Protein AF-A0A658NKR3-F1 (afdb_monomer)

Secondary structure (DSSP, 8-state):
-HHHHHHHHSTTTTTSPPEEEESS---HHHHHHHHHTT-SEEEESS--HHHHHHHHHHHHHS-----PPPTT----PPP----

Solvent-accessible surface area (backbone atoms only — not comparable to full-atom values): 5303 Å² total; per-residue (Å²): 115,69,64,54,55,53,37,59,68,33,84,87,42,34,63,57,83,43,70,47,79,42,77,80,80,82,50,67,65,57,54,52,47,44,46,53,62,37,34,73,45,80,45,59,56,89,63,58,68,6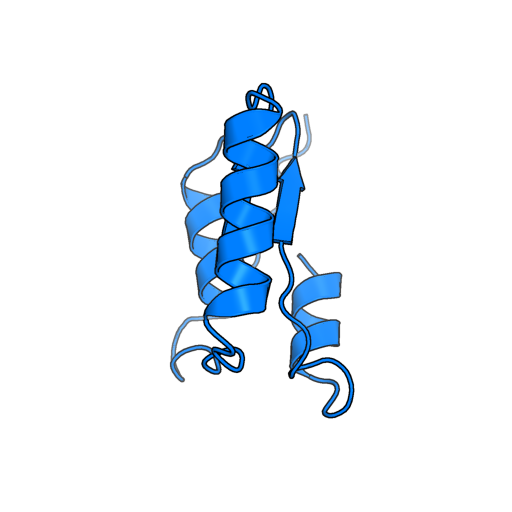6,61,53,49,51,52,52,50,48,61,66,69,65,68,69,60,52,64,74,52,76,92,80,72,80,88,72,70,81,75,83,80,84,126

Nearest PDB structures (foldseek):
  3grc-assembly5_C  TM=7.895E-01  e=5.494E-01  Polaromonas sp. JS666
  1jlk-assembly1_B  TM=6.497E-01  e=3.941E-01  Synechocystis sp. PCC 6803
  3kcn-assembly1_A  TM=7.371E-01  e=8.186E-01  Rhodopirellula baltica
  3ilh-assembly1_A  TM=5.199E-01  e=4.311E+00  Cytophaga hutchinsonii ATCC 33406

Structure (mmCIF, N/CA/C/O backbone):
data_AF-A0A658NKR3-F1
#
_entry.id   AF-A0A658NKR3-F1
#
loop_
_atom_site.group_PDB
_atom_site.id
_atom_site.type_symbol
_atom_site.label_atom_id
_atom_site.label_alt_id
_atom_site.label_comp_id
_atom_site.label_asym_id
_atom_site.label_entity_id
_atom_site.label_seq_id
_atom_site.pdbx_PDB_ins_code
_atom_site.Cartn_x
_atom_site.Cartn_y
_atom_site.Cartn_z
_atom_site.occupancy
_atom_site.B_iso_or_equiv
_atom_site.auth_seq_id
_atom_site.auth_comp_id
_atom_site.auth_asym_id
_atom_site.auth_atom_id
_atom_site.pdbx_PDB_model_num
ATOM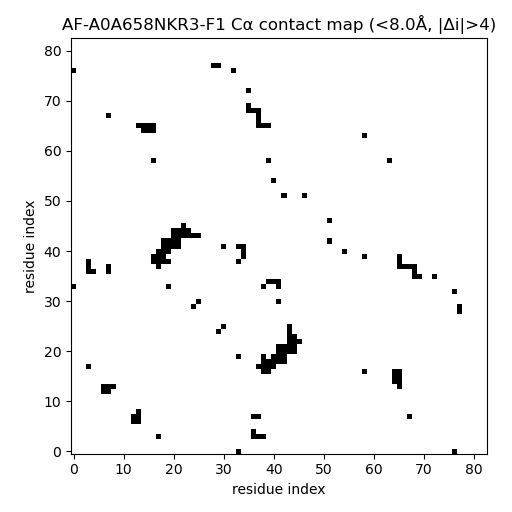 1 N N . PHE A 1 1 ? -2.997 11.571 -0.426 1.00 71.19 1 PHE A N 1
ATOM 2 C CA . PHE A 1 1 ? -3.019 10.644 0.744 1.00 71.19 1 PHE A CA 1
ATOM 3 C C . PHE A 1 1 ? -4.218 10.765 1.710 1.00 71.19 1 PHE A C 1
ATOM 5 O O . PHE A 1 1 ? -4.195 10.148 2.773 1.00 71.19 1 PHE A O 1
ATOM 12 N N . ALA A 1 2 ? -5.294 11.499 1.386 1.00 78.06 2 ALA A N 1
ATOM 13 C CA . ALA A 1 2 ? -6.420 11.692 2.315 1.00 78.06 2 ALA A CA 1
ATOM 14 C C . ALA A 1 2 ? -7.126 10.382 2.729 1.00 78.06 2 ALA A C 1
ATOM 16 O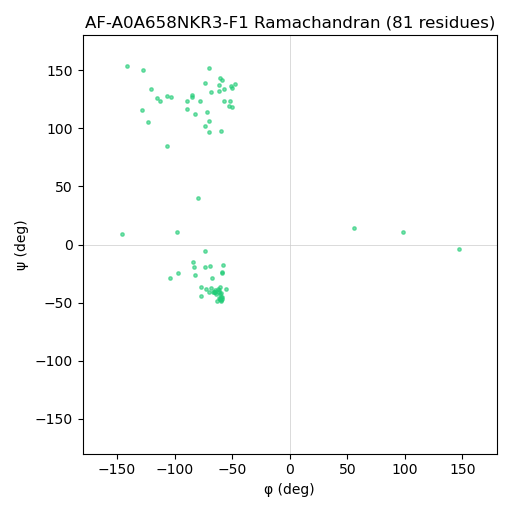 O . ALA A 1 2 ? -7.477 10.227 3.897 1.00 78.06 2 ALA A O 1
ATOM 17 N N . LEU A 1 3 ? -7.249 9.422 1.804 1.00 81.44 3 LEU A N 1
ATOM 18 C CA . LEU A 1 3 ? -7.861 8.117 2.067 1.00 81.44 3 LEU A CA 1
ATOM 19 C C . LEU A 1 3 ? -7.133 7.340 3.171 1.00 81.44 3 LEU A C 1
ATOM 21 O O . LEU A 1 3 ? -7.781 6.872 4.094 1.00 81.44 3 LEU A O 1
ATOM 25 N N . CYS A 1 4 ? -5.800 7.250 3.125 1.00 78.25 4 CYS A N 1
ATOM 26 C CA . CYS A 1 4 ? -5.018 6.530 4.137 1.00 78.25 4 CYS A CA 1
ATOM 27 C C . CYS A 1 4 ? -5.185 7.151 5.534 1.00 78.25 4 CYS A C 1
ATOM 29 O O . CYS A 1 4 ? -5.367 6.432 6.511 1.00 78.25 4 CYS A O 1
ATOM 31 N N . ARG A 1 5 ? -5.247 8.486 5.624 1.00 78.81 5 ARG A N 1
ATOM 32 C CA . ARG A 1 5 ? -5.539 9.175 6.891 1.00 78.81 5 ARG A CA 1
ATOM 33 C C . ARG A 1 5 ? -6.937 8.870 7.421 1.00 78.81 5 ARG A C 1
ATOM 35 O O . ARG A 1 5 ? -7.089 8.684 8.621 1.00 78.81 5 ARG A O 1
ATOM 42 N N . ALA A 1 6 ? -7.951 8.857 6.558 1.00 82.94 6 ALA A N 1
ATOM 43 C CA . ALA A 1 6 ? -9.309 8.493 6.960 1.00 82.94 6 ALA A CA 1
ATOM 44 C C . ALA A 1 6 ? -9.381 7.020 7.395 1.00 82.94 6 ALA A C 1
ATOM 46 O O . ALA A 1 6 ? -9.974 6.714 8.421 1.00 82.94 6 ALA A O 1
ATOM 47 N N . TRP A 1 7 ? -8.692 6.141 6.665 1.00 83.75 7 TRP A N 1
ATOM 48 C CA . TRP A 1 7 ? -8.595 4.710 6.941 1.00 83.75 7 TRP A CA 1
ATOM 49 C C . TRP A 1 7 ? -7.978 4.421 8.309 1.00 83.75 7 TRP A C 1
ATOM 51 O O . TRP A 1 7 ? -8.517 3.628 9.071 1.00 83.75 7 TRP A O 1
ATOM 61 N N . MET A 1 8 ? -6.882 5.107 8.647 1.00 76.94 8 MET A N 1
ATOM 62 C CA . MET A 1 8 ? -6.223 4.949 9.946 1.00 76.94 8 MET A CA 1
ATOM 63 C C . MET A 1 8 ? -6.979 5.591 11.109 1.00 76.94 8 MET A C 1
ATOM 65 O O . MET A 1 8 ? -6.732 5.237 12.255 1.00 76.94 8 MET A O 1
ATOM 69 N N . LYS A 1 9 ? -7.891 6.533 10.846 1.00 82.44 9 LYS A N 1
ATOM 70 C CA . LYS A 1 9 ? -8.747 7.131 11.883 1.00 82.44 9 LYS A CA 1
ATOM 71 C C . LYS A 1 9 ? -9.984 6.292 12.199 1.00 82.44 9 LYS A C 1
ATOM 73 O O . LYS A 1 9 ? -10.601 6.515 13.235 1.00 82.44 9 LYS A O 1
ATOM 78 N N . ASP A 1 10 ? -10.374 5.384 11.309 1.00 84.06 10 ASP A N 1
ATOM 79 C CA . ASP A 1 10 ? -11.537 4.524 11.501 1.00 84.06 10 ASP A CA 1
ATOM 80 C C . ASP A 1 10 ? -11.118 3.238 12.221 1.00 84.06 10 ASP A C 1
ATOM 82 O O . ASP A 1 10 ? -10.357 2.430 11.689 1.00 84.06 10 ASP A O 1
ATOM 86 N N . GLU A 1 11 ? -11.643 3.017 13.429 1.00 84.31 11 GLU A N 1
ATOM 87 C CA . GLU A 1 11 ? -11.297 1.857 14.255 1.00 84.31 11 GLU A CA 1
ATOM 88 C C . GLU A 1 11 ? -11.599 0.507 13.593 1.00 84.31 11 GLU A C 1
ATOM 90 O O . GLU A 1 11 ? -10.967 -0.501 13.923 1.00 84.31 11 GLU A O 1
ATOM 95 N N . ARG A 1 12 ? -12.543 0.482 12.648 1.00 86.44 12 ARG A N 1
ATOM 96 C CA . ARG A 1 12 ? -12.940 -0.718 11.903 1.00 86.44 12 ARG A CA 1
ATOM 97 C C . ARG A 1 12 ? -12.003 -1.007 10.737 1.00 86.44 12 ARG A C 1
ATOM 99 O O . ARG A 1 12 ? -11.923 -2.153 10.298 1.00 86.44 12 ARG A O 1
ATOM 106 N N . LEU A 1 13 ? -11.347 0.024 10.204 1.00 83.25 13 LEU A N 1
ATOM 107 C CA . LEU A 1 13 ? -10.498 -0.066 9.016 1.00 83.25 13 LEU A CA 1
ATOM 108 C C . LEU A 1 13 ? -9.011 -0.049 9.362 1.00 83.25 13 LEU A C 1
ATOM 110 O O . LEU A 1 13 ? -8.233 -0.689 8.659 1.00 83.25 13 LEU A O 1
ATOM 114 N N . GLN A 1 14 ? -8.610 0.589 10.464 1.00 81.00 14 GLN A N 1
ATOM 115 C CA . GLN A 1 14 ? -7.211 0.714 10.889 1.00 81.00 14 GLN A CA 1
ATOM 116 C C . GLN A 1 14 ? -6.495 -0.630 11.094 1.00 81.00 14 GLN A C 1
ATOM 118 O O . GLN A 1 14 ? -5.273 -0.662 11.147 1.00 81.00 14 GLN A O 1
ATOM 123 N N . SER A 1 15 ? -7.223 -1.745 11.233 1.00 80.69 15 SER A N 1
ATOM 124 C CA . SER A 1 15 ? -6.642 -3.091 11.316 1.00 80.69 15 SER A CA 1
ATOM 125 C C . SER A 1 15 ? -6.344 -3.717 9.951 1.00 80.69 15 SER A C 1
ATOM 127 O O . SER A 1 15 ? -5.648 -4.729 9.889 1.00 80.69 15 SER A O 1
ATOM 129 N N . ILE A 1 16 ? -6.893 -3.163 8.868 1.00 84.12 16 ILE A N 1
ATOM 130 C CA . ILE A 1 16 ? -6.749 -3.679 7.506 1.00 84.12 16 ILE A CA 1
ATOM 131 C C . ILE A 1 16 ? -5.501 -3.047 6.873 1.00 84.12 16 ILE A C 1
ATOM 133 O O . ILE A 1 16 ? -5.414 -1.818 6.802 1.00 84.12 16 ILE A O 1
ATOM 137 N N . PRO A 1 17 ? -4.538 -3.850 6.388 1.00 80.44 17 PRO A N 1
ATOM 138 C CA . PRO A 1 17 ? -3.321 -3.330 5.786 1.00 80.44 17 PRO A CA 1
ATOM 139 C C . PRO A 1 17 ? -3.614 -2.639 4.449 1.00 80.44 17 PRO A C 1
ATOM 141 O O . PRO A 1 17 ? -4.268 -3.199 3.570 1.00 80.44 17 PRO A O 1
ATOM 144 N N . LEU A 1 18 ? -3.085 -1.425 4.286 1.00 82.50 18 LEU A N 1
ATOM 145 C CA . LEU A 1 18 ? -3.210 -0.640 3.060 1.00 82.50 18 LEU A CA 1
ATOM 146 C C . LEU A 1 18 ? -1.901 -0.701 2.262 1.00 82.50 18 LEU A C 1
ATOM 148 O O . LEU A 1 18 ? -0.824 -0.417 2.796 1.00 82.50 18 LEU A O 1
ATOM 152 N N . ILE A 1 19 ? -2.005 -1.078 0.986 1.00 84.69 19 ILE A N 1
ATOM 153 C CA . ILE A 1 19 ? -0.890 -1.144 0.035 1.00 84.69 19 ILE A CA 1
ATOM 154 C C . ILE A 1 19 ? -1.138 -0.115 -1.064 1.00 84.69 19 ILE A C 1
ATOM 156 O O . ILE A 1 19 ? -2.190 -0.118 -1.702 1.00 84.69 19 ILE A O 1
ATOM 160 N N . PHE A 1 20 ? -0.165 0.760 -1.303 1.00 82.19 20 PHE A N 1
ATOM 161 C CA . PHE A 1 20 ? -0.200 1.671 -2.440 1.00 82.19 20 PHE A CA 1
ATOM 162 C C . PHE A 1 20 ? 0.362 0.980 -3.677 1.00 82.19 20 PHE A C 1
ATOM 164 O O . PHE A 1 20 ? 1.467 0.455 -3.630 1.00 82.19 20 PHE A O 1
ATOM 171 N N . TYR A 1 21 ? -0.375 1.018 -4.784 1.00 82.31 21 TYR A N 1
ATOM 172 C CA . TYR A 1 21 ? 0.086 0.542 -6.085 1.00 82.31 21 TYR A CA 1
ATOM 173 C C . TYR A 1 21 ? -0.027 1.675 -7.103 1.00 82.31 21 TYR A C 1
ATOM 175 O O . TYR A 1 21 ? -1.131 2.037 -7.511 1.00 82.31 21 TYR A O 1
ATOM 183 N N . THR A 1 22 ? 1.103 2.277 -7.477 1.00 79.81 22 THR A N 1
ATOM 184 C CA . THR A 1 22 ? 1.136 3.507 -8.287 1.00 79.81 22 THR A CA 1
ATOM 185 C C . THR A 1 22 ? 2.021 3.373 -9.526 1.00 79.81 22 THR A C 1
ATOM 187 O O . THR A 1 22 ? 2.970 2.593 -9.539 1.00 79.81 22 THR A O 1
ATOM 190 N N . ALA A 1 23 ? 1.680 4.108 -10.590 1.00 73.00 23 ALA A N 1
ATOM 191 C CA . ALA A 1 23 ? 2.401 4.116 -11.867 1.00 73.00 23 ALA A CA 1
ATOM 192 C C . ALA A 1 23 ? 3.407 5.269 -12.009 1.00 73.00 23 ALA A C 1
ATOM 194 O O . ALA A 1 23 ? 4.337 5.159 -12.798 1.00 73.00 23 ALA A O 1
ATOM 195 N N . THR A 1 24 ? 3.200 6.371 -11.282 1.00 57.31 24 THR A N 1
ATOM 196 C CA . THR A 1 24 ? 3.800 7.669 -11.646 1.00 57.31 24 THR A CA 1
ATOM 197 C C . THR A 1 24 ? 4.185 8.554 -10.461 1.00 57.31 24 THR A C 1
ATOM 199 O O . THR A 1 24 ? 4.598 9.687 -10.660 1.00 57.31 24 THR A O 1
ATOM 202 N N . TYR A 1 25 ? 4.127 8.044 -9.231 1.00 52.69 25 TYR A N 1
ATOM 203 C CA . TYR A 1 25 ? 4.635 8.753 -8.053 1.00 52.69 25 TYR A CA 1
ATOM 204 C C . TYR A 1 25 ? 5.942 8.102 -7.588 1.00 52.69 25 TYR A C 1
ATOM 206 O O . TYR A 1 25 ? 5.944 7.194 -6.757 1.00 52.69 25 TYR A O 1
ATOM 214 N N . THR A 1 26 ? 7.048 8.522 -8.205 1.00 55.53 26 THR A N 1
ATOM 215 C CA . THR A 1 26 ? 8.417 8.041 -7.941 1.00 55.53 26 THR A CA 1
ATOM 216 C C . THR A 1 26 ? 9.202 8.951 -7.003 1.00 55.53 26 THR A C 1
ATOM 218 O O . THR A 1 26 ? 10.413 8.785 -6.875 1.00 55.53 26 THR A O 1
ATOM 221 N N . ASP A 1 27 ? 8.562 9.923 -6.355 1.00 64.31 27 ASP A N 1
ATOM 222 C CA . ASP A 1 27 ? 9.276 10.740 -5.388 1.00 64.31 27 ASP A CA 1
ATOM 223 C C . ASP A 1 27 ? 9.441 9.953 -4.082 1.00 64.31 27 ASP A C 1
ATOM 225 O O . ASP A 1 27 ? 8.486 9.464 -3.470 1.00 64.31 27 ASP A O 1
ATOM 229 N N . GLU A 1 28 ? 10.685 9.793 -3.642 1.00 65.69 28 GLU A N 1
ATOM 230 C CA . GLU A 1 28 ? 11.014 9.092 -2.402 1.00 65.69 28 G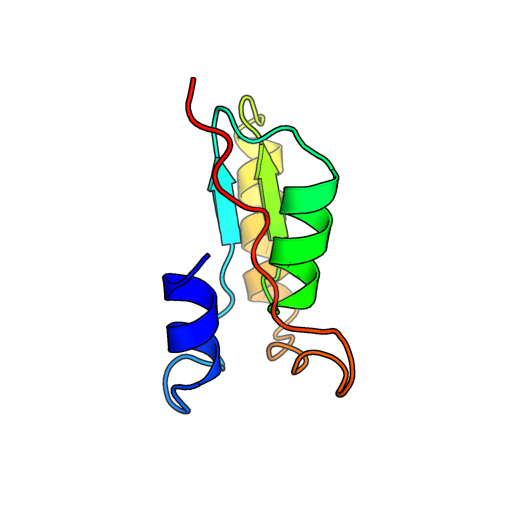LU A CA 1
ATOM 231 C C . GLU A 1 28 ? 10.329 9.749 -1.188 1.00 65.69 28 GLU A C 1
ATOM 233 O O . GLU A 1 28 ? 10.064 9.087 -0.177 1.00 65.69 28 GLU A O 1
ATOM 238 N N . ARG A 1 29 ? 9.986 11.038 -1.320 1.00 67.12 29 ARG A N 1
ATOM 239 C CA . ARG A 1 29 ? 9.170 11.807 -0.375 1.00 67.12 29 ARG A CA 1
ATOM 240 C C . ARG A 1 29 ? 7.772 11.213 -0.208 1.00 67.12 29 ARG A C 1
ATOM 242 O O . ARG A 1 29 ? 7.353 10.983 0.925 1.00 67.12 29 ARG A O 1
ATOM 249 N N . ASP A 1 30 ? 7.098 10.870 -1.300 1.00 69.19 30 ASP A N 1
ATOM 250 C CA . ASP A 1 30 ? 5.760 10.271 -1.279 1.00 69.19 30 ASP A CA 1
ATOM 251 C C . ASP A 1 30 ? 5.767 8.862 -0.706 1.00 69.19 30 ASP A C 1
ATOM 253 O O . ASP A 1 30 ? 4.883 8.498 0.070 1.00 69.19 30 ASP A O 1
ATOM 257 N N . ARG A 1 31 ? 6.808 8.079 -1.010 1.00 71.06 31 ARG A N 1
ATOM 258 C CA . ARG A 1 31 ? 6.997 6.757 -0.400 1.00 71.06 31 ARG A CA 1
ATOM 259 C C . ARG A 1 31 ? 7.192 6.873 1.111 1.00 71.06 31 ARG A C 1
ATOM 261 O O . ARG A 1 31 ? 6.533 6.158 1.866 1.00 71.06 31 ARG A O 1
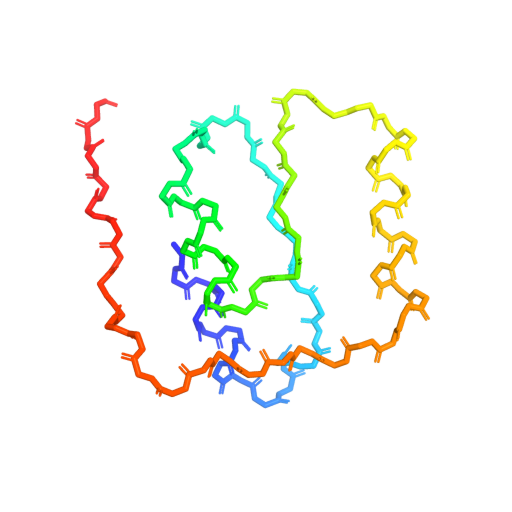ATOM 268 N N . LYS A 1 32 ? 8.074 7.771 1.564 1.00 71.94 32 LYS A N 1
ATOM 269 C CA . LYS A 1 32 ? 8.315 8.017 2.998 1.00 71.94 32 LYS A CA 1
ATOM 270 C C . LYS A 1 32 ? 7.052 8.515 3.695 1.00 71.94 32 LYS A C 1
ATOM 272 O O . LYS A 1 32 ? 6.762 8.061 4.798 1.00 71.94 32 LYS A O 1
ATOM 277 N N . PHE A 1 33 ? 6.280 9.373 3.037 1.00 73.00 33 PHE A N 1
ATOM 278 C CA . PHE A 1 33 ? 5.025 9.891 3.568 1.00 73.00 33 PHE A CA 1
ATOM 279 C C . PHE A 1 33 ? 3.919 8.827 3.626 1.00 73.00 33 PHE A C 1
ATOM 281 O O . PHE A 1 33 ? 3.212 8.716 4.622 1.00 73.00 33 PHE A O 1
ATOM 288 N N . ALA A 1 34 ? 3.788 7.977 2.607 1.00 72.00 34 ALA A N 1
ATOM 289 C CA . ALA A 1 34 ? 2.840 6.864 2.627 1.00 72.00 34 ALA A CA 1
ATOM 290 C C . ALA A 1 34 ? 3.121 5.912 3.798 1.00 72.00 34 ALA A C 1
ATOM 292 O O . ALA A 1 34 ? 2.210 5.540 4.539 1.00 72.00 34 ALA A O 1
ATOM 293 N N . LEU A 1 35 ? 4.396 5.553 3.976 1.00 73.19 35 LEU A N 1
ATOM 294 C CA . LEU A 1 35 ? 4.845 4.689 5.063 1.00 73.19 35 LEU A CA 1
ATOM 295 C C . LEU A 1 35 ? 4.646 5.356 6.431 1.00 73.19 35 LEU A C 1
ATOM 297 O O . LEU A 1 35 ? 4.186 4.696 7.360 1.00 73.19 35 LEU A O 1
ATOM 301 N N . SER A 1 36 ? 4.917 6.661 6.563 1.00 71.38 36 SER A N 1
ATOM 302 C CA . SER A 1 36 ? 4.718 7.382 7.830 1.00 71.38 36 SER A CA 1
ATOM 303 C C . SER A 1 36 ? 3.245 7.520 8.220 1.00 71.38 36 SER A C 1
ATOM 305 O O . SER A 1 36 ? 2.931 7.530 9.407 1.00 71.38 36 SER A O 1
ATOM 307 N N . LEU A 1 37 ? 2.330 7.559 7.247 1.00 69.44 37 LEU A N 1
ATOM 308 C CA . LEU A 1 37 ? 0.883 7.536 7.482 1.00 69.44 37 LEU A CA 1
ATOM 309 C C . LEU A 1 37 ? 0.348 6.157 7.902 1.00 69.44 37 LEU A C 1
ATOM 311 O O . LEU A 1 37 ? -0.832 6.044 8.229 1.00 69.44 37 LEU A O 1
ATOM 315 N N . GLY A 1 38 ? 1.196 5.126 7.900 1.00 68.56 38 GLY A N 1
ATOM 316 C CA . GLY A 1 38 ? 0.846 3.767 8.301 1.00 68.56 38 GLY A CA 1
ATOM 317 C C . GLY A 1 38 ? 0.528 2.827 7.137 1.00 68.56 38 GLY A C 1
ATOM 318 O O . GLY A 1 38 ? 0.053 1.712 7.360 1.00 68.56 38 GLY A O 1
ATOM 319 N N . ALA A 1 39 ? 0.794 3.220 5.887 1.00 73.88 39 ALA A N 1
ATOM 320 C CA . ALA A 1 39 ? 0.733 2.262 4.789 1.00 73.88 39 ALA A CA 1
ATOM 321 C C . ALA A 1 39 ? 1.760 1.149 5.000 1.00 73.88 39 ALA A C 1
ATOM 323 O O . ALA A 1 39 ? 2.906 1.405 5.370 1.00 73.88 39 ALA A O 1
ATOM 324 N N . ARG A 1 40 ? 1.354 -0.094 4.739 1.00 73.12 40 ARG A N 1
ATOM 325 C CA . ARG A 1 40 ? 2.214 -1.258 4.969 1.00 73.12 40 ARG A CA 1
ATOM 326 C C . ARG A 1 40 ? 3.253 -1.391 3.859 1.00 73.12 40 ARG A C 1
ATOM 328 O O . ARG A 1 40 ? 4.423 -1.626 4.135 1.00 73.12 40 ARG A O 1
ATOM 335 N N . HIS A 1 41 ? 2.823 -1.215 2.608 1.00 78.25 41 HIS A N 1
ATOM 336 C CA . HIS A 1 41 ? 3.692 -1.336 1.441 1.00 78.25 41 HIS A CA 1
ATOM 337 C C . HIS A 1 41 ? 3.376 -0.300 0.368 1.00 78.25 41 HIS A C 1
ATOM 339 O O . HIS A 1 41 ? 2.249 0.180 0.231 1.00 78.25 41 HIS A O 1
ATOM 345 N N . PHE A 1 42 ? 4.405 0.010 -0.413 1.00 81.19 42 PHE A N 1
ATOM 346 C CA . PHE A 1 42 ? 4.347 0.899 -1.560 1.00 81.19 42 PHE A CA 1
ATOM 347 C C . PHE A 1 42 ? 4.973 0.174 -2.751 1.00 81.19 42 PHE A C 1
ATOM 349 O O . PHE A 1 42 ? 6.155 -0.171 -2.711 1.00 81.19 42 PHE A O 1
ATOM 356 N N . ILE A 1 43 ? 4.163 -0.088 -3.769 1.00 82.88 43 ILE A N 1
ATOM 357 C CA . ILE A 1 43 ? 4.505 -0.832 -4.976 1.00 82.88 43 ILE A CA 1
ATOM 358 C C . ILE A 1 43 ? 4.468 0.145 -6.156 1.00 82.88 43 ILE A C 1
ATOM 360 O O . ILE A 1 43 ? 3.448 0.793 -6.411 1.00 82.88 43 ILE A O 1
ATOM 364 N N . VAL A 1 44 ? 5.587 0.248 -6.871 1.00 81.88 44 VAL A N 1
ATOM 365 C CA . VAL A 1 44 ? 5.758 1.132 -8.032 1.00 81.88 44 VAL A CA 1
ATOM 366 C C .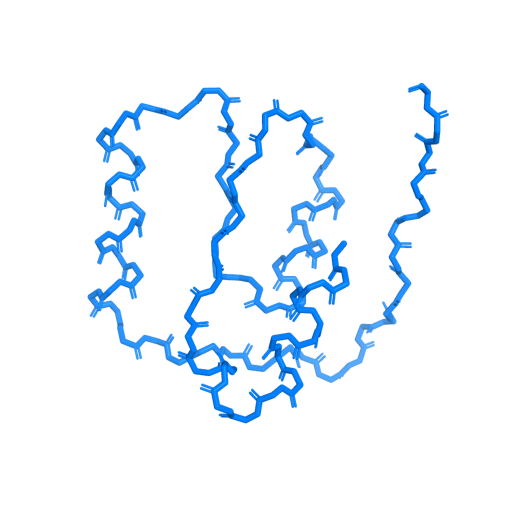 VAL A 1 44 ? 5.774 0.291 -9.295 1.00 81.88 44 VAL A C 1
ATOM 368 O O . VAL A 1 44 ? 6.541 -0.663 -9.392 1.00 81.88 44 VAL A O 1
ATOM 371 N N . LYS A 1 45 ? 4.940 0.644 -10.274 1.00 76.50 45 LYS A N 1
ATOM 372 C CA . LYS A 1 45 ? 4.960 -0.022 -11.578 1.00 76.50 45 LYS A CA 1
ATOM 373 C C . LYS A 1 45 ? 6.228 0.335 -12.375 1.00 76.50 45 LYS A C 1
ATOM 375 O O . LYS A 1 45 ? 6.701 1.463 -12.271 1.00 76.50 45 LYS A O 1
ATOM 380 N N . PRO A 1 46 ? 6.685 -0.560 -13.264 1.00 79.44 46 PRO A N 1
ATOM 381 C CA . PRO A 1 46 ? 6.246 -1.947 -13.384 1.00 79.44 46 PRO A CA 1
ATOM 382 C C . PRO A 1 46 ? 6.801 -2.784 -12.224 1.00 79.44 46 PRO A C 1
ATOM 384 O O . PRO A 1 46 ? 7.943 -2.622 -11.813 1.00 79.44 46 PRO A O 1
ATOM 387 N N . THR A 1 47 ? 5.972 -3.673 -11.689 1.00 81.88 47 THR A N 1
ATOM 388 C CA . THR A 1 47 ? 6.394 -4.694 -10.725 1.00 81.88 47 THR A CA 1
ATOM 389 C C . THR A 1 47 ? 6.069 -6.033 -11.351 1.00 81.88 47 THR A C 1
ATOM 391 O O . THR A 1 47 ? 4.964 -6.188 -11.879 1.00 81.88 47 THR A O 1
ATOM 394 N N . GLU A 1 48 ? 7.013 -6.968 -11.308 1.00 89.00 48 GLU A N 1
ATOM 395 C CA . GLU A 1 48 ? 6.767 -8.324 -11.784 1.00 89.00 48 GLU A CA 1
ATOM 396 C C . GLU A 1 48 ? 5.600 -8.953 -11.000 1.00 89.00 48 GLU A C 1
ATOM 398 O O . GLU A 1 48 ? 5.468 -8.713 -9.792 1.00 89.00 48 GLU A O 1
ATOM 403 N N . PRO A 1 49 ? 4.725 -9.740 -11.651 1.00 86.50 49 PRO A N 1
ATOM 404 C CA . PRO A 1 49 ? 3.572 -10.348 -10.990 1.00 86.50 49 PRO A CA 1
ATOM 405 C C . PRO A 1 49 ? 3.956 -11.179 -9.762 1.00 86.50 49 PRO A C 1
ATOM 407 O O . PRO A 1 49 ? 3.267 -11.120 -8.745 1.00 86.50 49 PRO A O 1
ATOM 410 N N . ASP A 1 50 ? 5.075 -11.899 -9.835 1.00 89.31 50 ASP A N 1
ATOM 411 C CA . ASP A 1 50 ? 5.562 -12.740 -8.741 1.00 89.31 50 ASP A CA 1
ATOM 412 C C . ASP A 1 50 ? 5.991 -11.901 -7.530 1.00 89.31 50 ASP A C 1
ATOM 414 O O . ASP A 1 50 ? 5.628 -12.222 -6.397 1.00 89.31 50 ASP A O 1
ATOM 418 N N . ASP A 1 51 ? 6.667 -10.773 -7.760 1.00 85.94 51 ASP A N 1
ATOM 419 C CA . ASP A 1 51 ? 7.056 -9.833 -6.703 1.00 85.94 51 ASP A CA 1
ATOM 420 C C . ASP A 1 51 ? 5.829 -9.171 -6.064 1.00 85.94 51 ASP A C 1
ATOM 422 O O . ASP A 1 51 ? 5.742 -9.031 -4.840 1.00 85.94 51 ASP A O 1
ATOM 426 N N . PHE A 1 52 ? 4.835 -8.804 -6.877 1.00 86.62 52 PHE A N 1
ATOM 427 C CA . PHE A 1 52 ? 3.563 -8.270 -6.390 1.00 86.62 52 PHE A CA 1
ATOM 428 C C . PHE A 1 52 ? 2.834 -9.282 -5.496 1.00 86.62 52 PHE A C 1
ATOM 430 O O . PHE A 1 52 ? 2.392 -8.942 -4.392 1.00 86.62 52 PHE A O 1
ATOM 437 N N . MET A 1 53 ? 2.751 -10.539 -5.940 1.00 89.50 53 MET A N 1
ATOM 438 C CA . MET A 1 53 ? 2.134 -11.620 -5.173 1.00 89.50 53 MET A CA 1
ATOM 439 C C . MET A 1 53 ? 2.913 -11.921 -3.893 1.00 89.50 53 MET A C 1
ATOM 441 O O . MET A 1 53 ? 2.298 -12.116 -2.844 1.00 89.50 53 MET A O 1
ATOM 445 N N . ALA A 1 54 ? 4.247 -11.885 -3.931 1.00 88.56 54 ALA A N 1
ATOM 446 C CA . ALA A 1 54 ? 5.083 -12.064 -2.749 1.00 88.56 54 ALA A CA 1
ATOM 447 C C . ALA A 1 54 ? 4.802 -10.992 -1.684 1.00 88.56 54 ALA A C 1
ATOM 449 O O . ALA A 1 54 ? 4.660 -11.328 -0.506 1.00 88.56 54 ALA A O 1
ATOM 450 N N . VAL A 1 55 ? 4.649 -9.721 -2.081 1.00 86.25 55 VAL A N 1
ATOM 451 C CA . VAL A 1 55 ? 4.277 -8.633 -1.157 1.00 86.25 55 VAL A CA 1
ATOM 452 C C . VAL A 1 55 ? 2.904 -8.888 -0.538 1.00 86.25 55 VAL A C 1
ATOM 454 O O . VAL A 1 55 ? 2.756 -8.783 0.680 1.00 86.25 55 VAL A O 1
ATOM 457 N N . ILE A 1 56 ? 1.912 -9.270 -1.344 1.00 86.25 56 ILE A N 1
ATOM 458 C CA . ILE A 1 56 ? 0.567 -9.588 -0.847 1.00 86.25 56 ILE A CA 1
ATOM 459 C C . ILE A 1 56 ? 0.614 -10.740 0.159 1.00 86.25 56 ILE A C 1
ATOM 461 O O . ILE A 1 56 ? 0.053 -10.630 1.251 1.00 86.25 56 ILE A O 1
ATOM 465 N N . HIS A 1 57 ? 1.302 -11.831 -0.179 1.00 88.19 57 HIS A N 1
ATOM 466 C CA . HIS A 1 57 ? 1.433 -12.982 0.708 1.00 88.19 57 HIS A CA 1
ATOM 467 C C . HIS A 1 57 ? 2.107 -12.610 2.028 1.00 88.19 57 HIS A C 1
ATOM 469 O O . HIS A 1 57 ? 1.612 -13.017 3.077 1.00 88.19 57 HIS A O 1
ATOM 475 N N . ASN A 1 58 ? 3.157 -11.786 1.994 1.00 84.62 58 ASN A N 1
ATOM 476 C CA . ASN A 1 58 ? 3.823 -11.296 3.201 1.00 84.62 58 ASN A CA 1
ATOM 477 C C . ASN A 1 58 ? 2.854 -10.523 4.106 1.00 84.62 58 ASN A C 1
ATOM 479 O O . ASN A 1 58 ? 2.772 -10.775 5.305 1.00 84.62 58 ASN A O 1
ATOM 483 N N . VAL A 1 59 ? 2.050 -9.628 3.528 1.00 83.25 59 VAL A N 1
ATOM 484 C CA . VAL A 1 59 ? 1.069 -8.836 4.285 1.00 83.25 59 VAL A CA 1
ATOM 485 C C . VAL A 1 59 ? 0.018 -9.710 4.964 1.00 83.25 59 VAL A C 1
ATOM 487 O O . VAL A 1 59 ? -0.339 -9.454 6.114 1.00 83.25 59 VAL A O 1
ATOM 490 N N . PHE A 1 60 ? -0.467 -10.745 4.278 1.00 79.94 60 PHE A N 1
ATOM 491 C CA . PHE A 1 60 ? -1.445 -11.670 4.850 1.00 79.94 60 PHE A CA 1
ATOM 492 C C . PHE A 1 60 ? -0.840 -12.610 5.898 1.00 79.94 60 PHE A C 1
ATOM 494 O O . PHE A 1 60 ? -1.497 -12.904 6.895 1.00 79.94 60 PHE A O 1
ATOM 501 N N . GLN A 1 61 ? 0.388 -13.090 5.686 1.00 79.88 61 GLN A N 1
ATOM 502 C CA . GLN A 1 61 ? 1.030 -14.074 6.563 1.00 79.88 61 GLN A CA 1
ATOM 503 C C . GLN A 1 61 ? 1.560 -13.464 7.855 1.00 79.88 61 GLN A C 1
ATOM 505 O O . GLN A 1 61 ? 1.463 -14.102 8.904 1.00 79.8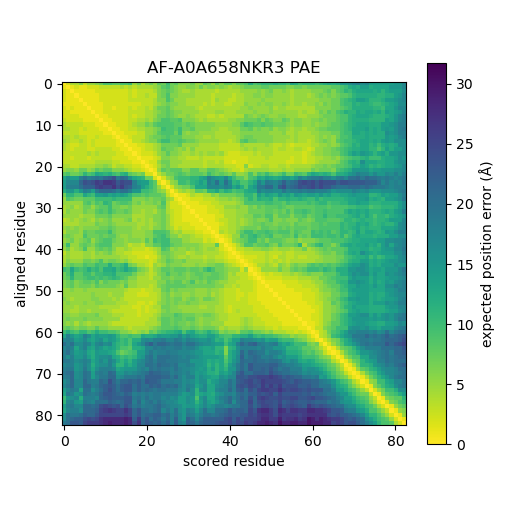8 61 GLN A O 1
ATOM 510 N N . SER A 1 62 ? 2.089 -12.241 7.810 1.00 65.75 62 SER A N 1
ATOM 511 C CA . SER A 1 62 ? 2.708 -11.652 8.993 1.00 65.75 62 SER A CA 1
ATOM 512 C C . SER A 1 62 ? 1.701 -11.299 10.090 1.00 65.75 62 SER A C 1
ATOM 514 O O . SER A 1 62 ? 2.101 -11.134 11.239 1.00 65.75 62 SER A O 1
ATOM 516 N N . GLY A 1 63 ? 0.398 -11.178 9.786 1.00 59.91 63 GLY A N 1
ATOM 517 C CA . GLY A 1 63 ? -0.632 -10.836 10.784 1.00 59.91 63 GLY A CA 1
ATOM 518 C C . GLY A 1 63 ? -0.348 -9.530 11.545 1.00 59.91 63 GLY A C 1
ATOM 519 O O . GLY A 1 63 ? -0.938 -9.265 12.596 1.00 59.91 63 GLY A O 1
ATOM 520 N N . GLU A 1 64 ? 0.588 -8.726 11.038 1.00 56.03 64 GLU A N 1
ATOM 521 C CA . GLU A 1 64 ? 1.097 -7.530 11.682 1.00 56.03 64 GLU A CA 1
ATOM 522 C C . GLU A 1 64 ? 0.023 -6.458 11.577 1.00 56.03 64 GLU A C 1
ATOM 524 O O . GLU A 1 64 ? -0.188 -5.846 10.527 1.00 56.03 64 GLU A O 1
ATOM 529 N N . ARG A 1 65 ? -0.684 -6.255 12.692 1.00 56.50 65 ARG A N 1
ATOM 530 C CA . ARG A 1 65 ? -1.589 -5.121 12.859 1.00 56.50 65 ARG A CA 1
ATOM 531 C C . ARG A 1 65 ? -0.837 -3.838 12.495 1.00 56.50 65 ARG A C 1
ATOM 533 O O . ARG A 1 65 ? 0.313 -3.696 12.920 1.00 56.50 65 ARG A O 1
ATOM 540 N N . PRO A 1 66 ? -1.458 -2.916 11.741 1.00 57.75 66 PRO A N 1
ATOM 541 C CA . PRO A 1 66 ? -0.830 -1.654 11.387 1.00 57.75 66 PRO A CA 1
ATOM 542 C C . PRO A 1 66 ? -0.273 -0.981 12.638 1.00 57.75 66 PRO A C 1
ATOM 544 O O . PRO A 1 66 ? -0.994 -0.722 13.602 1.00 57.75 66 PRO A O 1
ATOM 547 N N . GLN A 1 67 ? 1.044 -0.779 12.657 1.00 53.22 67 GLN A N 1
ATOM 548 C CA . GLN A 1 67 ? 1.684 -0.059 13.742 1.00 53.22 67 GLN A CA 1
ATOM 549 C C . GLN A 1 67 ? 1.291 1.404 13.568 1.00 53.22 67 GLN A C 1
ATOM 551 O O . GLN A 1 67 ? 1.613 2.014 12.548 1.00 53.22 67 GLN A O 1
ATOM 556 N N . ALA A 1 68 ? 0.521 1.922 14.527 1.00 50.59 68 ALA A N 1
ATOM 557 C CA . ALA A 1 68 ? 0.102 3.313 14.535 1.00 50.59 68 ALA A CA 1
ATOM 558 C C . ALA A 1 68 ? 1.328 4.212 14.330 1.00 50.59 68 ALA A C 1
A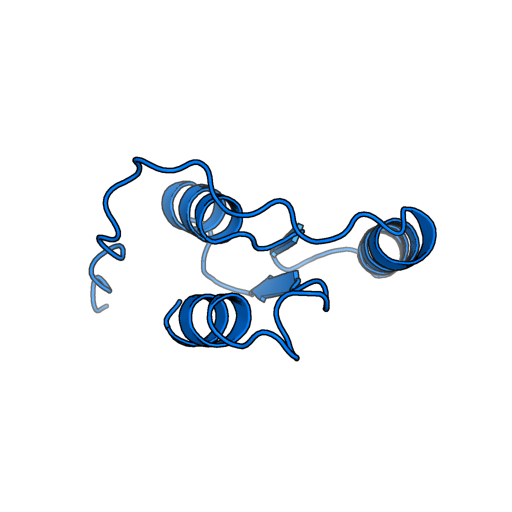TOM 560 O O . ALA A 1 68 ? 2.380 3.980 14.933 1.00 50.59 68 ALA A O 1
ATOM 561 N N . ALA A 1 69 ? 1.182 5.202 13.447 1.00 51.69 69 ALA A N 1
ATOM 562 C CA . ALA A 1 69 ? 2.232 6.155 13.124 1.00 51.69 69 ALA A CA 1
ATOM 563 C C . ALA A 1 69 ? 2.878 6.712 14.411 1.00 51.69 69 ALA A C 1
ATOM 565 O O . ALA A 1 69 ? 2.154 7.015 15.366 1.00 51.69 69 ALA A O 1
ATOM 566 N N . PRO A 1 70 ? 4.216 6.853 14.469 1.00 47.50 70 PRO A N 1
ATOM 567 C CA . PRO A 1 70 ? 4.880 7.404 15.642 1.00 47.50 70 PRO A CA 1
ATOM 568 C C . PRO A 1 70 ? 4.321 8.805 15.956 1.00 47.50 70 PRO A C 1
ATOM 570 O O . PRO A 1 70 ? 4.173 9.627 15.044 1.00 47.50 70 PRO A O 1
ATOM 573 N N . PRO A 1 71 ? 3.992 9.102 17.227 1.00 40.41 71 PRO A N 1
ATOM 574 C CA . PRO A 1 71 ? 3.426 10.389 17.600 1.00 40.41 71 PRO A CA 1
ATOM 575 C C . PRO A 1 71 ? 4.510 11.463 17.462 1.00 40.41 71 PRO A C 1
ATOM 577 O O . PRO A 1 71 ? 5.437 11.512 18.266 1.00 40.41 71 PRO A O 1
ATOM 580 N N . GLY A 1 72 ? 4.420 12.311 16.431 1.00 45.31 72 GLY A N 1
ATOM 581 C CA . GLY A 1 72 ? 5.286 13.492 16.314 1.00 45.31 72 GLY A CA 1
ATOM 582 C C . GLY A 1 72 ? 5.692 13.956 14.914 1.00 45.31 72 GLY A C 1
ATOM 583 O O . GLY A 1 72 ? 6.336 14.996 14.823 1.00 45.31 72 GLY A O 1
ATOM 584 N N . MET A 1 73 ? 5.342 13.261 13.824 1.00 42.66 73 MET A N 1
ATOM 585 C CA . MET A 1 73 ? 5.619 13.792 12.478 1.00 42.66 73 MET A CA 1
ATOM 586 C C . MET A 1 73 ? 4.504 14.745 12.011 1.00 42.66 73 MET A C 1
ATOM 588 O O . MET A 1 73 ? 3.333 14.354 12.038 1.00 42.66 73 MET A O 1
ATOM 592 N N . PRO A 1 74 ? 4.834 15.982 11.587 1.00 45.88 74 PRO A N 1
ATOM 593 C CA . PRO A 1 74 ? 3.844 16.933 11.099 1.00 45.88 74 PRO A CA 1
ATOM 594 C C . PRO A 1 74 ? 3.136 16.381 9.857 1.00 45.88 74 PRO A C 1
ATOM 596 O O . PRO A 1 74 ? 3.751 15.874 8.922 1.00 45.88 74 PRO A O 1
ATOM 599 N N . ALA A 1 75 ? 1.807 16.467 9.886 1.00 51.25 75 ALA A N 1
ATOM 600 C CA . ALA A 1 75 ? 0.885 15.963 8.877 1.00 51.25 75 ALA A CA 1
ATOM 601 C C . ALA A 1 75 ? 0.767 16.896 7.656 1.00 51.25 75 ALA A C 1
ATOM 603 O O . ALA A 1 75 ? -0.334 17.092 7.138 1.00 51.25 75 ALA A O 1
ATOM 604 N N . GLU A 1 76 ? 1.871 17.481 7.198 1.00 48.00 76 GLU A N 1
ATOM 605 C CA . GLU A 1 76 ? 1.882 18.245 5.953 1.00 48.00 76 GLU A CA 1
ATOM 606 C C . GLU A 1 76 ? 2.028 17.267 4.789 1.00 48.00 76 GLU A C 1
ATOM 608 O O . GLU A 1 76 ? 3.014 16.543 4.657 1.00 48.00 76 GLU A O 1
ATOM 613 N N . ALA A 1 77 ? 0.962 17.172 3.992 1.00 51.72 77 ALA A N 1
ATOM 614 C CA . ALA A 1 77 ? 1.016 16.493 2.710 1.00 51.72 77 ALA A CA 1
ATOM 615 C C . ALA A 1 77 ? 2.041 17.213 1.825 1.00 51.72 77 ALA A C 1
ATOM 617 O O . ALA A 1 77 ? 2.089 18.442 1.885 1.00 51.72 77 ALA A O 1
ATOM 618 N N . PRO A 1 78 ? 2.816 16.496 0.993 1.00 47.56 78 PRO A N 1
ATOM 619 C CA . PRO A 1 78 ? 3.520 17.167 -0.084 1.00 47.56 78 PRO A CA 1
ATOM 620 C C . PRO A 1 78 ? 2.453 17.883 -0.914 1.00 47.56 78 PRO A C 1
ATOM 622 O O . PRO A 1 78 ? 1.441 17.285 -1.291 1.00 47.56 78 PRO A O 1
ATOM 625 N N . GLU A 1 79 ? 2.624 19.192 -1.061 1.00 47.12 79 GLU A N 1
ATOM 626 C CA . GLU A 1 79 ? 1.811 20.023 -1.935 1.00 47.12 79 GLU A CA 1
ATOM 627 C C . GLU A 1 79 ? 1.836 19.349 -3.312 1.00 47.12 79 GLU A C 1
ATOM 629 O O . GLU A 1 79 ? 2.911 19.026 -3.818 1.00 47.12 79 GLU A O 1
ATOM 634 N N . GLU A 1 80 ? 0.662 19.021 -3.863 1.00 48.44 80 GLU A N 1
ATOM 635 C CA . GLU A 1 80 ? 0.555 18.510 -5.229 1.00 48.44 80 GLU A CA 1
ATOM 636 C C . GLU A 1 80 ? 1.132 19.584 -6.155 1.00 48.44 80 GLU A C 1
ATOM 638 O O . GLU A 1 80 ? 0.469 20.571 -6.474 1.00 48.44 80 GLU A O 1
ATOM 643 N N . GLU A 1 81 ? 2.398 19.425 -6.537 1.00 41.97 81 GLU A N 1
ATOM 644 C CA . GLU A 1 81 ? 3.025 20.260 -7.547 1.00 41.97 81 GLU A CA 1
ATOM 645 C C . GLU A 1 81 ? 2.379 19.891 -8.885 1.00 41.97 81 GLU A C 1
ATOM 647 O O . GLU A 1 81 ? 2.668 18.868 -9.503 1.00 41.97 81 GLU A O 1
ATOM 652 N N . SER A 1 82 ? 1.387 20.705 -9.234 1.00 44.34 82 SER A N 1
ATOM 65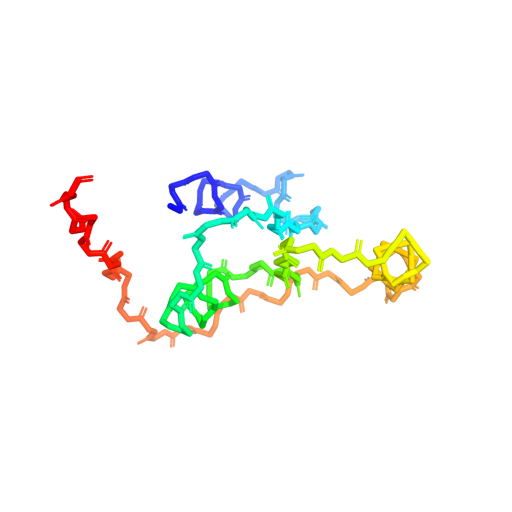3 C CA . SER A 1 82 ? 0.654 20.709 -10.491 1.00 44.34 82 SER A CA 1
ATOM 654 C C . SER A 1 82 ? 1.634 20.788 -11.664 1.00 44.34 82 SER A C 1
ATOM 656 O O . SER A 1 82 ? 2.352 21.783 -11.787 1.00 44.34 82 SER A O 1
ATOM 658 N N . VAL A 1 83 ? 1.637 19.778 -12.538 1.00 36.34 83 VAL A N 1
ATOM 659 C CA . VAL A 1 83 ? 2.133 19.882 -13.921 1.00 36.34 83 VAL A CA 1
ATOM 660 C C . VAL A 1 83 ? 1.153 19.185 -14.849 1.00 36.34 83 VAL A C 1
ATOM 662 O O . VAL A 1 83 ? 0.821 18.009 -14.579 1.00 36.34 83 VAL A O 1
#

Foldseek 3Di:
DVVLLVQCVDPVRQQPAAEAEDAPPPPVVVVVLCVLSQHPYYHYPPDDPVRVVVSVCCSVPVSDGRDHHDPDDDPDDPDPPDD

Radius of gyration: 13.45 Å; Cα contacts (8 Å, |Δi|>4): 80; chains: 1; bounding box: 24×35×32 Å

Mean predicted aligned error: 9.85 Å

pLDDT: mean 70.7, std 14.93, range [36.34, 89.5]

Sequence (83 aa):
FALCRAWMKDERLQSIPLIFYTATYTDERDRKFALSLGARHFIVKPTEPDDFMAVIHNVFQSGERPQAAPPGMPAEAPEEESV